Protein AF-A0A9D7EXJ1-F1 (afdb_monomer)

Sequence (118 aa):
MTNKETISWIFLATALASQKQATNIKSIAEIADGINHAVPTEKELKTSLSWLIENDWIKKTTGKYSLTKKGIVNYNFASLKTNLFKYLAKYRKNDLKVQIASAFQHPTPIKTSLTASK

pLDDT: mean 86.84, std 14.75, range [47.12, 98.44]

Nearest PDB structures (foldseek):
  2fna-assembly2_B  TM=8.089E-01  e=1.366E-02  Saccharolobus solfataricus P2
  8b9d-assembly1_4  TM=7.861E-01  e=2.805E-02  Homo sapiens
  7dg2-assembly1_A  TM=7.095E-01  e=1.458E-02  Xenopus laevis
  9jm0-assembly1_L  TM=6.703E-01  e=1.894E-02  Escherichia coli
  8xgc-assembly1_4  TM=6.859E-01  e=2.959E-01  Saccharomyces cerevisiae

Foldseek 3Di:
DDLVVLLVLLLVLQAVQDVPHFAALVSSQVSSCVVPVDRDDPVSSVVSVVVCVVVQQWDDDPRTIHGGPNVVVVVVVVVVVVVVVVVVVVVVVVVVVVVVVVCVVDPDDDPPPPPPDD

Mean predicted aligned error: 9.68 Å

Secondary structure (DSSP, 8-state):
--HHHHHHHHHHHHHHHTSSS-B-HHHHHHHHHHHHSSPPPHHHHHHHHHHHHHTTSEEEETTEEEE-HHHHHHHHHHHHHHHHHHHHHHHHHHHHHHHHHHHHHS------------

Solvent-accessible surface area (backbone atoms only — not comparable to full-atom values): 6635 Å² total; per-residue (Å²): 136,53,73,67,57,54,34,51,43,48,50,51,16,36,49,66,54,19,74,89,45,67,26,47,67,65,57,26,41,54,41,25,16,72,74,67,79,48,73,68,50,72,66,56,48,51,53,32,52,50,53,34,37,77,68,48,32,32,44,77,56,97,81,21,35,27,63,32,74,61,21,48,53,53,51,50,54,53,50,51,54,50,51,49,54,54,48,55,53,52,50,54,54,50,53,52,50,51,53,52,52,56,58,66,75,58,71,77,80,80,80,78,79,77,80,80,78,129

Structure (mmCIF, N/CA/C/O backbone):
data_AF-A0A9D7EXJ1-F1
#
_entry.id   AF-A0A9D7EXJ1-F1
#
loop_
_atom_site.group_PDB
_atom_site.id
_atom_site.type_symbol
_atom_site.label_atom_id
_atom_site.label_alt_id
_atom_site.label_comp_id
_atom_site.label_asym_id
_atom_site.label_entity_id
_atom_site.label_seq_id
_atom_site.pdbx_PDB_ins_code
_atom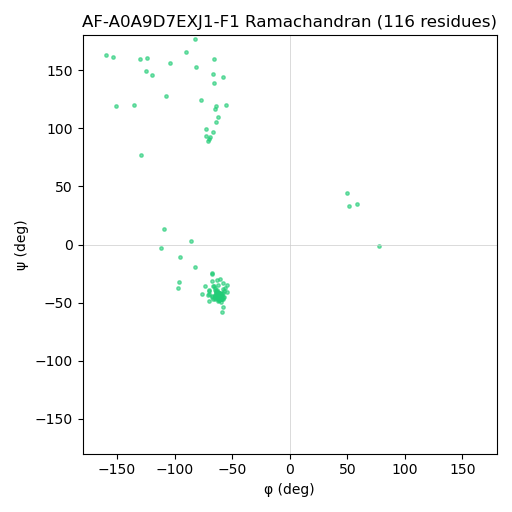_site.Cartn_x
_atom_site.Cartn_y
_atom_site.Cartn_z
_atom_site.occupancy
_atom_site.B_iso_or_equiv
_atom_site.auth_seq_id
_atom_site.auth_comp_id
_atom_site.auth_asym_id
_atom_site.auth_atom_id
_atom_site.pdbx_PDB_model_num
ATOM 1 N N . MET A 1 1 ? 4.610 16.098 -6.011 1.00 64.31 1 MET A N 1
ATOM 2 C CA . MET A 1 1 ? 3.949 14.800 -6.252 1.00 64.31 1 MET A CA 1
ATOM 3 C C . MET A 1 1 ? 2.453 15.046 -6.338 1.00 64.31 1 MET A C 1
ATOM 5 O O . MET A 1 1 ? 1.952 15.885 -5.598 1.00 64.31 1 MET A O 1
ATOM 9 N N . THR A 1 2 ? 1.755 14.414 -7.275 1.00 86.69 2 THR A N 1
ATOM 10 C CA . THR A 1 2 ? 0.294 14.524 -7.375 1.00 86.69 2 THR A CA 1
ATOM 11 C C . THR A 1 2 ? -0.379 13.580 -6.381 1.00 86.69 2 THR A C 1
ATOM 13 O O . THR A 1 2 ? 0.145 12.508 -6.087 1.00 86.69 2 THR A O 1
ATOM 16 N N . ASN A 1 3 ? -1.592 13.915 -5.930 1.00 87.56 3 ASN A N 1
ATOM 17 C CA . ASN A 1 3 ? -2.346 13.063 -4.999 1.00 87.56 3 ASN A CA 1
ATOM 18 C C . ASN A 1 3 ? -2.509 11.620 -5.514 1.00 87.56 3 ASN A C 1
ATOM 20 O O . ASN A 1 3 ? -2.487 10.675 -4.733 1.00 87.56 3 ASN A O 1
ATOM 24 N N . LYS A 1 4 ? -2.651 11.436 -6.833 1.00 92.88 4 LYS A N 1
ATOM 25 C CA . LYS A 1 4 ? -2.817 10.111 -7.451 1.00 92.88 4 LYS A CA 1
ATOM 26 C C . LYS A 1 4 ? -1.541 9.271 -7.383 1.00 92.88 4 LYS A C 1
ATOM 28 O O . LYS A 1 4 ? -1.626 8.069 -7.140 1.00 92.88 4 LYS A O 1
ATOM 33 N N . GLU A 1 5 ? -0.377 9.884 -7.584 1.00 92.38 5 GLU A N 1
ATOM 34 C CA . GLU A 1 5 ? 0.921 9.206 -7.457 1.00 92.38 5 GLU A CA 1
ATOM 35 C C . GLU A 1 5 ? 1.156 8.771 -6.010 1.00 92.38 5 GLU A C 1
ATOM 37 O O . GLU A 1 5 ? 1.444 7.602 -5.759 1.00 92.38 5 GLU A O 1
ATOM 42 N N . THR A 1 6 ? 0.910 9.673 -5.057 1.00 94.69 6 THR A N 1
ATOM 43 C CA . THR A 1 6 ? 1.031 9.395 -3.622 1.00 94.69 6 THR A CA 1
ATOM 44 C C . THR A 1 6 ? 0.127 8.237 -3.192 1.00 94.69 6 THR A C 1
ATOM 46 O O . THR A 1 6 ? 0.594 7.290 -2.559 1.00 94.69 6 THR A O 1
ATOM 49 N N . ILE A 1 7 ? -1.145 8.250 -3.612 1.00 96.75 7 ILE A N 1
ATOM 50 C CA . ILE A 1 7 ? -2.088 7.147 -3.365 1.00 96.75 7 ILE A CA 1
ATOM 51 C C . ILE A 1 7 ? -1.572 5.839 -3.972 1.00 96.75 7 ILE A C 1
ATOM 53 O O . ILE A 1 7 ? -1.635 4.796 -3.321 1.00 96.75 7 ILE A O 1
ATOM 57 N N . SER A 1 8 ? -1.043 5.881 -5.196 1.00 95.00 8 SER A N 1
ATOM 58 C CA . SER A 1 8 ? -0.569 4.688 -5.908 1.00 95.00 8 SER A CA 1
ATOM 59 C C . SER A 1 8 ? 0.619 4.032 -5.207 1.00 95.00 8 SER A C 1
ATOM 61 O O . SER A 1 8 ? 0.639 2.810 -5.040 1.00 95.00 8 SER A O 1
ATOM 63 N N . TRP A 1 9 ? 1.594 4.818 -4.751 1.00 93.88 9 TRP A N 1
ATOM 64 C CA . TRP A 1 9 ? 2.748 4.275 -4.035 1.00 93.88 9 TRP A CA 1
ATOM 65 C C . TRP A 1 9 ? 2.406 3.831 -2.621 1.00 93.88 9 TRP A C 1
ATOM 67 O O . TRP A 1 9 ? 2.888 2.784 -2.199 1.00 93.88 9 TRP A O 1
ATOM 77 N N . ILE A 1 10 ? 1.514 4.531 -1.917 1.00 97.62 10 ILE A N 1
ATOM 78 C CA . ILE A 1 10 ? 1.026 4.075 -0.607 1.00 97.62 10 ILE A CA 1
ATOM 79 C C . ILE A 1 10 ? 0.226 2.776 -0.745 1.00 97.62 10 ILE A C 1
ATOM 81 O O . ILE A 1 10 ? 0.364 1.875 0.087 1.00 97.62 10 ILE A O 1
ATOM 85 N N . PHE A 1 11 ? -0.561 2.626 -1.811 1.00 97.75 11 PHE A N 1
ATOM 86 C CA . PHE A 1 11 ? -1.242 1.371 -2.117 1.00 97.75 11 PHE A CA 1
ATOM 87 C C . PHE A 1 11 ? -0.245 0.236 -2.373 1.00 97.75 11 PHE A C 1
ATOM 89 O O . PHE A 1 11 ? -0.358 -0.826 -1.758 1.00 97.75 11 PHE A O 1
ATOM 96 N N . LEU A 1 12 ? 0.764 0.470 -3.219 1.00 96.94 12 LEU A N 1
ATOM 97 C CA . LEU A 1 12 ? 1.821 -0.504 -3.494 1.00 96.94 12 LEU A CA 1
ATOM 98 C C . LEU A 1 12 ? 2.589 -0.881 -2.219 1.00 96.94 12 LEU A C 1
ATOM 100 O O . LEU A 1 12 ? 2.766 -2.064 -1.938 1.00 96.94 12 LEU A O 1
ATOM 104 N N . ALA A 1 13 ? 2.986 0.102 -1.414 1.00 97.69 13 ALA A N 1
ATOM 105 C CA . ALA A 1 13 ? 3.674 -0.116 -0.149 1.00 97.69 13 ALA A CA 1
ATOM 106 C C . ALA A 1 13 ? 2.825 -0.942 0.824 1.00 97.69 13 ALA A C 1
ATOM 108 O O . ALA A 1 13 ? 3.322 -1.888 1.430 1.00 97.69 13 ALA A O 1
ATOM 109 N N . THR A 1 14 ? 1.524 -0.653 0.916 1.00 98.19 14 THR A N 1
ATOM 110 C CA . THR A 1 14 ? 0.584 -1.429 1.738 1.00 98.19 14 THR A CA 1
ATOM 111 C C . THR A 1 14 ? 0.470 -2.869 1.245 1.00 98.19 14 THR A C 1
ATOM 113 O O . THR A 1 14 ? 0.495 -3.796 2.056 1.00 98.19 14 THR A O 1
ATOM 116 N N . ALA A 1 15 ? 0.383 -3.079 -0.072 1.00 97.56 15 ALA A N 1
ATOM 117 C CA . ALA A 1 15 ? 0.331 -4.409 -0.673 1.00 97.56 15 ALA A CA 1
ATOM 118 C C . ALA A 1 15 ? 1.587 -5.230 -0.349 1.00 97.56 15 ALA A C 1
ATOM 120 O O . ALA A 1 15 ? 1.473 -6.379 0.072 1.00 97.56 15 ALA A O 1
ATOM 121 N N . LEU A 1 16 ? 2.774 -4.630 -0.481 1.00 96.44 16 LEU A N 1
ATOM 122 C CA . LEU A 1 16 ? 4.054 -5.276 -0.174 1.00 96.44 16 LEU A CA 1
ATOM 123 C C . LEU A 1 16 ? 4.221 -5.546 1.328 1.00 96.44 16 LEU A C 1
ATOM 125 O O . LEU A 1 16 ? 4.597 -6.648 1.721 1.00 96.44 16 LEU A O 1
ATOM 129 N N . ALA A 1 17 ? 3.886 -4.573 2.175 1.00 97.00 17 ALA A N 1
ATOM 130 C CA . ALA A 1 17 ? 4.015 -4.685 3.625 1.00 97.00 17 ALA A CA 1
ATOM 131 C C . ALA A 1 17 ? 3.043 -5.706 4.242 1.00 97.00 17 ALA A C 1
ATOM 133 O O . ALA A 1 17 ? 3.307 -6.206 5.335 1.00 97.00 17 ALA A O 1
ATOM 134 N N . SER A 1 18 ? 1.914 -5.994 3.581 1.00 97.00 18 SER A N 1
ATOM 135 C CA . SER A 1 18 ? 0.839 -6.833 4.130 1.00 97.00 18 SER A CA 1
ATOM 136 C C . SER A 1 18 ? 0.677 -8.211 3.480 1.00 97.00 18 SER A C 1
ATOM 138 O O . SER A 1 18 ? -0.313 -8.892 3.739 1.00 97.00 18 SER A O 1
ATOM 140 N N . GLN A 1 19 ? 1.652 -8.666 2.682 1.00 92.31 19 GLN A N 1
ATOM 141 C CA . GLN A 1 19 ? 1.568 -9.946 1.958 1.00 92.31 19 GLN A CA 1
ATOM 142 C C . GLN A 1 19 ? 1.318 -11.163 2.862 1.00 92.31 19 GLN A C 1
ATOM 144 O O . GLN A 1 19 ? 0.608 -12.085 2.471 1.00 92.31 19 GLN A O 1
ATOM 149 N N . LYS A 1 20 ? 1.914 -11.179 4.061 1.00 91.88 20 LYS A N 1
ATOM 150 C CA . LYS A 1 20 ? 1.789 -12.293 5.019 1.00 91.88 20 LYS A CA 1
ATOM 151 C C . LYS A 1 20 ? 0.726 -12.040 6.085 1.00 91.88 20 LYS A C 1
ATOM 153 O O . LYS A 1 20 ? 0.044 -12.964 6.509 1.00 91.88 20 LYS A O 1
ATOM 158 N N . GLN A 1 21 ? 0.611 -10.798 6.545 1.00 94.00 21 GLN A N 1
ATOM 159 C CA . GLN A 1 21 ? -0.296 -10.396 7.617 1.00 94.00 21 GLN A CA 1
ATOM 160 C C . GLN A 1 21 ? -0.549 -8.889 7.568 1.00 94.00 21 GLN A C 1
ATOM 162 O O . GLN A 1 21 ? 0.231 -8.148 6.975 1.00 94.00 21 GLN A O 1
ATOM 167 N N . ALA A 1 22 ? -1.601 -8.418 8.242 1.00 97.12 22 ALA A N 1
ATOM 168 C CA . ALA A 1 22 ? -1.860 -6.987 8.358 1.00 97.12 22 ALA A CA 1
ATOM 169 C C . ALA A 1 22 ? -0.675 -6.242 9.004 1.00 97.12 22 ALA A C 1
ATOM 171 O O . ALA A 1 22 ? -0.028 -6.746 9.927 1.00 97.12 22 ALA A O 1
ATOM 172 N N . THR A 1 23 ? -0.417 -5.023 8.536 1.00 97.69 23 THR A N 1
ATOM 173 C CA . THR A 1 23 ? 0.801 -4.255 8.834 1.00 97.69 23 THR A CA 1
ATOM 174 C C . THR A 1 23 ? 0.498 -2.887 9.443 1.00 97.69 23 THR A C 1
ATOM 176 O O . THR A 1 23 ? -0.616 -2.390 9.325 1.00 97.69 23 THR A O 1
ATOM 179 N N . ASN A 1 24 ? 1.457 -2.260 10.117 1.00 97.19 24 ASN A N 1
ATOM 180 C CA . ASN A 1 24 ? 1.258 -0.942 10.726 1.00 97.19 24 ASN A CA 1
ATOM 181 C C . ASN A 1 24 ? 1.621 0.199 9.752 1.00 97.19 24 ASN A C 1
ATOM 183 O O . ASN A 1 24 ? 2.272 -0.011 8.732 1.00 97.19 24 ASN A O 1
ATOM 187 N N . ILE A 1 25 ? 1.205 1.425 10.085 1.00 96.38 25 ILE A N 1
ATOM 188 C CA . ILE A 1 25 ? 1.447 2.608 9.241 1.00 96.38 25 ILE A CA 1
ATOM 189 C C . ILE A 1 25 ? 2.938 2.930 9.063 1.00 96.38 25 ILE A C 1
ATOM 191 O O . ILE A 1 25 ? 3.324 3.421 8.007 1.00 96.38 25 ILE A O 1
ATOM 195 N N . LYS A 1 26 ? 3.779 2.615 10.058 1.00 95.75 26 LYS A N 1
ATOM 196 C CA . LYS A 1 26 ? 5.226 2.850 10.005 1.00 95.75 26 LYS A CA 1
ATOM 197 C C . LYS A 1 26 ? 5.880 1.971 8.938 1.00 95.75 26 LYS A C 1
ATOM 199 O O . LYS A 1 26 ? 6.591 2.490 8.091 1.00 95.75 26 LYS A O 1
ATOM 204 N N . SER A 1 27 ? 5.558 0.680 8.907 1.00 96.38 27 SER A N 1
ATOM 205 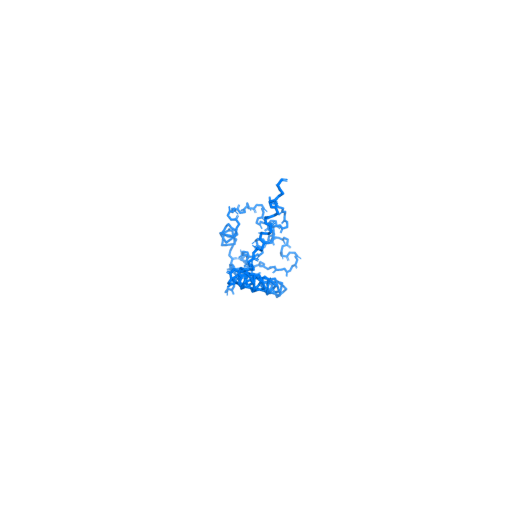C CA . SER A 1 27 ? 6.056 -0.237 7.876 1.00 96.38 27 SER A CA 1
ATOM 206 C C . SER A 1 27 ? 5.592 0.162 6.472 1.00 96.38 27 SER A C 1
ATOM 208 O O . SER A 1 27 ? 6.339 0.013 5.512 1.00 96.38 27 SER A O 1
ATOM 210 N N . ILE A 1 28 ? 4.377 0.707 6.334 1.00 97.44 28 ILE A N 1
ATOM 211 C CA . ILE A 1 28 ? 3.903 1.255 5.051 1.00 97.44 28 ILE A CA 1
ATOM 212 C C . ILE A 1 28 ? 4.743 2.467 4.643 1.00 97.44 28 ILE A C 1
ATOM 214 O O . ILE A 1 28 ? 5.149 2.553 3.489 1.00 97.44 28 ILE A O 1
ATOM 218 N N . ALA A 1 29 ? 5.018 3.382 5.575 1.00 96.44 29 ALA A N 1
ATOM 219 C CA . ALA A 1 29 ? 5.828 4.569 5.322 1.00 96.44 29 ALA A CA 1
ATOM 220 C C . ALA A 1 29 ? 7.264 4.213 4.903 1.00 96.44 29 ALA A C 1
ATOM 222 O O . ALA A 1 29 ? 7.758 4.764 3.926 1.00 96.44 29 ALA A O 1
ATOM 223 N N . GLU A 1 30 ? 7.895 3.256 5.591 1.00 95.62 30 GLU A N 1
ATOM 224 C CA . GLU A 1 30 ? 9.249 2.769 5.283 1.00 95.62 30 GLU A CA 1
ATOM 225 C C . GLU A 1 30 ? 9.331 2.160 3.877 1.00 95.62 30 GLU A C 1
ATOM 227 O O . GLU A 1 30 ? 10.251 2.459 3.117 1.00 95.62 30 GLU A O 1
ATOM 232 N N . ILE A 1 31 ? 8.347 1.342 3.486 1.00 96.50 31 ILE A N 1
ATOM 233 C CA . ILE A 1 31 ? 8.318 0.786 2.127 1.00 96.50 31 ILE A CA 1
ATOM 234 C C . ILE A 1 31 ? 8.012 1.874 1.091 1.00 96.50 31 ILE A C 1
ATOM 236 O O . ILE A 1 31 ? 8.603 1.864 0.014 1.00 96.50 31 ILE A O 1
ATOM 240 N N . ALA A 1 32 ? 7.104 2.807 1.384 1.00 95.56 32 ALA A N 1
ATOM 241 C CA . ALA A 1 32 ? 6.778 3.901 0.471 1.00 95.56 32 ALA A CA 1
ATOM 242 C C . ALA A 1 32 ? 7.993 4.803 0.206 1.00 95.56 32 ALA A C 1
ATOM 244 O O . ALA A 1 32 ? 8.242 5.159 -0.947 1.00 95.56 32 ALA A O 1
ATOM 245 N N . ASP A 1 33 ? 8.777 5.096 1.244 1.00 94.19 33 ASP A N 1
ATOM 246 C CA . ASP A 1 33 ? 10.061 5.780 1.111 1.00 94.19 33 ASP A CA 1
ATOM 247 C C . ASP A 1 33 ? 11.033 4.973 0.243 1.00 94.19 33 ASP A C 1
ATOM 249 O O . ASP A 1 33 ? 11.570 5.494 -0.728 1.00 94.19 33 ASP A O 1
ATOM 253 N N . GLY A 1 34 ? 11.170 3.666 0.490 1.00 93.81 34 GLY A N 1
ATOM 254 C CA . GLY A 1 34 ? 12.015 2.795 -0.331 1.00 93.81 34 GLY A CA 1
ATOM 255 C C . GLY A 1 34 ? 11.605 2.715 -1.811 1.00 93.81 34 GLY A C 1
ATOM 256 O O . GLY A 1 34 ? 12.461 2.514 -2.669 1.00 93.81 34 GLY A O 1
ATOM 257 N N . ILE A 1 35 ? 10.315 2.877 -2.131 1.00 92.06 35 ILE A N 1
ATOM 258 C CA . ILE A 1 35 ? 9.807 2.877 -3.515 1.00 92.06 35 ILE A CA 1
ATOM 259 C C . ILE A 1 35 ? 10.124 4.192 -4.225 1.00 92.06 35 ILE A C 1
ATOM 261 O O . ILE A 1 35 ? 10.460 4.179 -5.409 1.00 92.06 35 ILE A O 1
ATOM 265 N N . ASN A 1 36 ? 9.951 5.317 -3.535 1.00 87.81 36 ASN A N 1
ATOM 266 C CA . ASN A 1 36 ? 9.945 6.628 -4.171 1.00 87.81 36 ASN A CA 1
ATOM 267 C C . ASN A 1 36 ? 11.146 7.520 -3.801 1.00 87.81 36 ASN A C 1
ATOM 269 O O . ASN A 1 36 ? 11.273 8.631 -4.309 1.00 87.81 36 ASN A O 1
ATOM 273 N N . HIS A 1 37 ? 12.029 7.057 -2.917 1.00 87.19 37 HIS A N 1
ATOM 274 C CA . HIS A 1 37 ? 13.105 7.862 -2.331 1.00 87.19 37 HIS A CA 1
ATOM 275 C C . HIS A 1 37 ? 12.600 9.184 -1.725 1.00 87.19 37 HIS A C 1
ATOM 277 O O . HIS A 1 37 ? 13.277 10.211 -1.781 1.00 87.19 37 HIS A O 1
ATOM 283 N N . ALA A 1 38 ? 11.379 9.168 -1.189 1.00 89.31 38 ALA A N 1
ATOM 284 C CA . ALA A 1 38 ? 10.793 10.295 -0.487 1.00 89.31 38 ALA A CA 1
ATOM 285 C C . ALA A 1 38 ? 9.803 9.791 0.561 1.00 89.31 38 ALA A C 1
ATOM 287 O O . ALA A 1 38 ? 8.783 9.178 0.224 1.00 89.31 38 ALA A O 1
ATOM 288 N N . VAL A 1 39 ? 10.090 10.112 1.821 1.00 88.69 39 VAL A N 1
ATOM 289 C CA . VAL A 1 39 ? 9.234 9.775 2.955 1.00 88.69 39 VAL A CA 1
ATOM 290 C C . VAL A 1 39 ? 7.896 10.507 2.803 1.00 88.69 39 VAL A C 1
ATOM 292 O O . VAL A 1 39 ? 7.882 11.742 2.793 1.00 88.69 39 VAL A O 1
ATOM 295 N N . PRO A 1 40 ? 6.761 9.792 2.703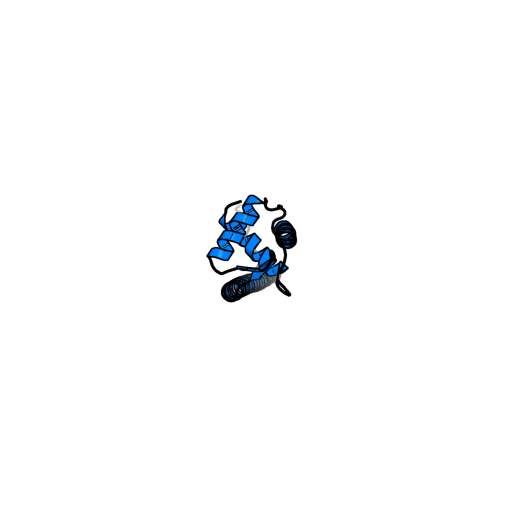 1.00 91.50 40 PRO A N 1
ATOM 296 C CA . PRO A 1 40 ? 5.462 10.443 2.676 1.00 91.50 40 PRO A CA 1
ATOM 297 C C . PRO A 1 40 ? 5.189 11.121 4.020 1.00 91.50 40 PRO A C 1
ATOM 299 O O . PRO A 1 40 ? 5.436 10.561 5.091 1.00 91.50 40 PRO A O 1
ATOM 302 N N . THR A 1 41 ? 4.628 12.323 3.971 1.00 95.56 41 THR A N 1
ATOM 303 C CA . THR A 1 41 ? 4.200 13.039 5.172 1.00 95.56 41 THR A CA 1
ATOM 304 C C . THR A 1 41 ? 3.054 12.303 5.870 1.00 95.56 41 THR A C 1
ATOM 306 O O . THR A 1 41 ? 2.299 11.536 5.266 1.00 95.56 41 THR A O 1
ATOM 309 N N . GLU A 1 42 ? 2.851 12.585 7.159 1.00 95.06 42 GLU A N 1
ATOM 310 C CA . GLU A 1 42 ? 1.733 12.008 7.914 1.00 95.06 42 GLU A CA 1
ATOM 311 C C . GLU A 1 42 ? 0.371 12.337 7.275 1.00 95.06 42 GLU A C 1
ATOM 313 O O . GLU A 1 42 ? -0.522 11.486 7.219 1.00 95.06 42 GLU A O 1
ATOM 318 N N . LYS A 1 43 ? 0.220 13.559 6.746 1.00 95.44 43 LYS A N 1
ATOM 319 C CA . LYS A 1 43 ? -0.992 13.993 6.042 1.00 95.44 43 LYS A CA 1
ATOM 320 C C . LYS A 1 43 ? -1.226 13.172 4.773 1.00 95.44 43 LYS A C 1
ATOM 322 O O . LYS A 1 43 ? -2.352 12.730 4.545 1.00 95.44 43 LYS A O 1
ATOM 327 N N . GLU A 1 44 ? -0.189 12.951 3.970 1.00 95.94 44 GLU A N 1
ATOM 328 C CA . GLU A 1 44 ? -0.260 12.149 2.742 1.00 95.94 44 GLU A CA 1
ATOM 329 C C . GLU A 1 44 ? -0.610 10.688 3.032 1.00 95.94 44 GLU A C 1
ATOM 331 O O . GLU A 1 44 ? -1.498 10.133 2.380 1.00 95.94 44 GLU A O 1
ATOM 336 N N . LEU A 1 45 ? 0.017 10.094 4.052 1.00 96.44 45 LEU A N 1
ATOM 337 C CA . LEU A 1 45 ? -0.292 8.743 4.521 1.00 96.44 45 LEU A CA 1
ATOM 338 C C . LEU A 1 45 ? -1.749 8.613 4.944 1.00 96.44 45 LEU A C 1
ATOM 340 O O . LEU A 1 45 ? -2.461 7.747 4.437 1.00 96.44 45 LEU A O 1
ATOM 344 N N . LYS A 1 46 ? -2.214 9.484 5.846 1.00 96.19 46 LYS A N 1
ATO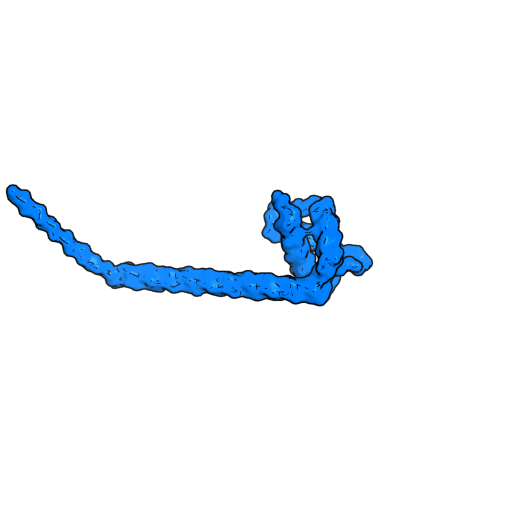M 345 C CA . LYS A 1 46 ? -3.594 9.435 6.344 1.00 96.19 46 LYS A CA 1
ATOM 346 C C . LYS A 1 46 ? -4.601 9.633 5.218 1.00 96.19 46 LYS A C 1
ATOM 348 O O . LYS A 1 46 ? -5.520 8.832 5.094 1.00 96.19 46 LYS A O 1
ATOM 353 N N . THR A 1 47 ? -4.402 10.649 4.379 1.00 97.12 47 THR A N 1
ATOM 354 C CA . THR A 1 47 ? -5.322 10.963 3.274 1.00 97.12 47 THR A CA 1
ATOM 355 C C . THR A 1 47 ? -5.408 9.801 2.289 1.00 97.12 47 THR A C 1
ATOM 357 O O . THR A 1 47 ? -6.500 9.384 1.913 1.00 97.12 47 THR A O 1
ATOM 360 N N . SER A 1 48 ? -4.264 9.226 1.918 1.00 97.94 48 SER A N 1
ATOM 361 C CA . SER A 1 48 ? -4.222 8.129 0.951 1.00 97.94 48 SER A CA 1
ATOM 362 C C . SER A 1 48 ? -4.804 6.839 1.517 1.00 97.94 48 SER A C 1
ATOM 364 O O . SER A 1 48 ? -5.570 6.166 0.835 1.00 97.94 48 SER A O 1
ATOM 366 N N . LEU A 1 49 ? -4.486 6.495 2.770 1.00 98.06 49 LEU A N 1
ATOM 367 C CA . LEU A 1 49 ? -5.046 5.312 3.424 1.00 98.06 49 LEU A CA 1
ATOM 368 C C . LEU A 1 49 ? -6.562 5.442 3.603 1.00 98.06 49 LEU A C 1
ATOM 370 O O . LEU A 1 49 ? -7.267 4.477 3.330 1.00 98.06 49 LEU A O 1
ATOM 374 N N . SER A 1 50 ? -7.072 6.614 3.997 1.00 98.00 50 SER A N 1
ATOM 375 C CA . SER A 1 50 ? -8.519 6.856 4.067 1.00 98.00 50 SER A CA 1
ATOM 376 C C . SER A 1 50 ? -9.180 6.675 2.704 1.00 98.00 50 SER A C 1
ATOM 378 O O . SER A 1 50 ? -10.113 5.885 2.589 1.00 98.00 50 SER A O 1
ATOM 380 N N . TRP A 1 51 ? -8.634 7.295 1.654 1.00 98.12 51 TRP A N 1
ATOM 381 C CA . TRP A 1 51 ? -9.165 7.155 0.297 1.00 98.12 51 TRP A CA 1
ATOM 382 C C . TRP A 1 51 ? -9.182 5.690 -0.170 1.00 98.12 51 TRP A C 1
ATOM 384 O O . TRP A 1 51 ? -10.161 5.217 -0.746 1.00 98.12 51 TRP A O 1
ATOM 394 N N . LEU A 1 52 ? -8.122 4.928 0.112 1.00 98.31 52 LEU A N 1
ATOM 395 C CA . LEU A 1 52 ? -8.034 3.507 -0.240 1.00 98.31 52 LEU A CA 1
ATOM 396 C C . LEU A 1 52 ? -9.017 2.629 0.551 1.00 98.31 52 LEU A C 1
ATOM 398 O O . LEU A 1 52 ? -9.474 1.612 0.024 1.00 98.31 52 LEU A O 1
ATOM 402 N N . ILE A 1 53 ? -9.333 2.999 1.796 1.00 98.38 53 ILE A N 1
ATOM 403 C CA . ILE A 1 53 ? -10.355 2.329 2.613 1.00 98.38 53 ILE A CA 1
ATOM 404 C C . ILE A 1 53 ? -11.746 2.618 2.052 1.00 98.38 53 ILE A C 1
ATOM 406 O O . ILE A 1 53 ? -12.512 1.686 1.827 1.00 98.38 53 ILE A O 1
ATOM 410 N N . GLU A 1 54 ? -12.050 3.884 1.768 1.00 98.31 54 GLU A N 1
ATOM 411 C CA . GLU A 1 54 ? -13.330 4.315 1.187 1.00 98.31 54 GLU A CA 1
ATOM 412 C C . GLU A 1 54 ? -13.616 3.627 -0.155 1.00 98.31 54 GLU A C 1
ATOM 414 O O . GLU A 1 54 ? -14.760 3.307 -0.468 1.00 98.31 54 GLU A O 1
ATOM 419 N N . ASN A 1 55 ? -12.570 3.335 -0.932 1.00 97.88 55 ASN A N 1
ATOM 420 C CA . ASN A 1 55 ? -12.683 2.644 -2.216 1.00 97.88 55 ASN A CA 1
ATOM 421 C C . ASN A 1 55 ? -12.686 1.107 -2.114 1.00 97.88 55 ASN A C 1
ATOM 423 O O . ASN A 1 55 ? -12.743 0.431 -3.150 1.00 97.88 55 ASN A O 1
ATOM 427 N N . ASP A 1 56 ? -12.648 0.546 -0.901 1.00 98.25 56 ASP A N 1
ATOM 428 C CA . ASP A 1 56 ? -12.576 -0.894 -0.618 1.00 98.25 56 ASP A CA 1
ATOM 429 C C . ASP A 1 56 ? -11.335 -1.566 -1.236 1.00 98.25 56 ASP A C 1
ATOM 431 O O . ASP A 1 56 ? -11.382 -2.694 -1.717 1.00 98.25 56 ASP A O 1
ATOM 435 N N . TRP A 1 57 ? -10.196 -0.874 -1.301 1.00 98.12 57 TRP A N 1
ATOM 436 C CA . TRP A 1 57 ? -8.937 -1.464 -1.791 1.00 98.12 57 TRP A CA 1
ATOM 437 C C . TRP A 1 57 ? -8.073 -1.968 -0.640 1.00 98.12 57 TRP A C 1
ATOM 439 O O . TRP A 1 57 ? -7.371 -2.973 -0.768 1.00 98.12 57 TRP A O 1
ATOM 449 N N . ILE A 1 58 ? -8.156 -1.303 0.507 1.00 98.31 58 ILE A N 1
ATOM 450 C CA . ILE A 1 58 ? -7.518 -1.738 1.745 1.00 98.31 58 ILE A CA 1
ATOM 451 C C . ILE A 1 58 ? -8.542 -1.724 2.877 1.00 98.31 58 ILE A C 1
ATOM 453 O O . ILE A 1 58 ? -9.552 -1.033 2.815 1.00 98.31 58 ILE A O 1
ATOM 457 N N . LYS A 1 59 ? -8.265 -2.470 3.940 1.00 98.12 59 LYS A N 1
ATOM 458 C CA . LYS A 1 59 ? -9.034 -2.442 5.185 1.00 98.12 59 LYS A CA 1
ATOM 459 C C . LYS A 1 59 ? -8.125 -2.143 6.362 1.00 98.12 59 LYS A C 1
ATOM 461 O O . LYS A 1 59 ? -6.960 -2.550 6.367 1.00 98.12 59 LYS A O 1
ATOM 466 N N . LYS A 1 60 ? -8.688 -1.486 7.376 1.00 97.75 60 LYS A N 1
ATOM 467 C CA . LYS A 1 60 ? -8.040 -1.246 8.666 1.00 97.75 60 LYS A CA 1
ATOM 468 C C . LYS A 1 60 ? -8.676 -2.121 9.745 1.00 97.75 60 LYS A C 1
ATOM 470 O O . LYS A 1 60 ? -9.886 -2.087 9.936 1.00 97.75 60 LYS A O 1
ATOM 475 N N . THR A 1 61 ? -7.862 -2.872 10.477 1.00 95.44 61 THR A N 1
ATOM 476 C CA . THR A 1 61 ? -8.286 -3.717 11.603 1.00 95.44 61 THR A CA 1
ATOM 477 C C . THR A 1 61 ? -7.299 -3.509 12.746 1.00 95.44 61 THR A C 1
ATOM 479 O O . THR A 1 61 ? -6.099 -3.700 12.555 1.00 95.44 61 THR A O 1
ATOM 482 N N . THR A 1 62 ? -7.779 -3.043 13.907 1.00 93.44 62 THR A N 1
ATOM 483 C CA . THR A 1 62 ? -6.943 -2.818 15.111 1.00 93.44 62 THR A CA 1
ATOM 484 C C . THR A 1 62 ? -5.664 -2.006 14.837 1.00 93.44 62 THR A C 1
ATOM 486 O O . THR A 1 62 ? -4.568 -2.340 15.275 1.00 93.44 62 THR A O 1
ATOM 489 N N . GLY A 1 63 ? -5.788 -0.927 14.055 1.00 91.94 63 GLY A N 1
ATOM 490 C CA . GLY A 1 63 ? -4.658 -0.045 13.724 1.00 91.94 63 GLY A CA 1
ATOM 491 C C . GLY A 1 63 ? -3.697 -0.588 12.660 1.00 91.94 63 GLY A C 1
ATOM 492 O O . GLY A 1 63 ? -2.769 0.122 12.272 1.00 91.94 63 GLY A O 1
ATOM 493 N N . LYS A 1 64 ? -3.933 -1.801 12.154 1.00 97.69 64 LYS A N 1
ATOM 494 C CA . LYS A 1 64 ? -3.177 -2.415 11.061 1.00 97.69 64 LYS A CA 1
ATOM 495 C C . LYS A 1 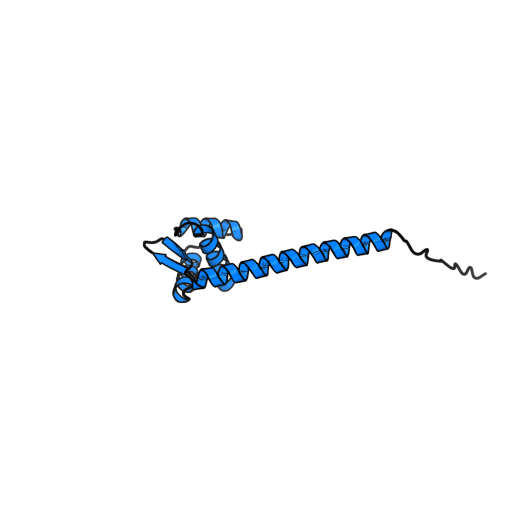64 ? -3.961 -2.378 9.752 1.00 97.69 64 LYS A C 1
ATOM 497 O O . LYS A 1 64 ? -5.187 -2.329 9.765 1.00 97.69 64 LYS A O 1
ATOM 502 N N . TYR A 1 65 ? -3.255 -2.435 8.632 1.00 98.44 65 TYR A N 1
ATOM 503 C CA . TYR A 1 65 ? -3.788 -2.336 7.279 1.00 98.44 65 TYR A CA 1
ATOM 504 C C . TYR A 1 65 ? -3.474 -3.602 6.484 1.00 98.44 65 TYR A C 1
ATOM 506 O O . TYR A 1 65 ? -2.430 -4.227 6.667 1.00 98.44 65 TYR A O 1
ATOM 514 N N . SER A 1 66 ? -4.384 -3.989 5.600 1.00 98.25 66 SER A N 1
ATOM 515 C CA . SER A 1 66 ? -4.199 -5.101 4.659 1.00 98.25 66 SER A CA 1
ATOM 516 C C . SER A 1 66 ? -5.055 -4.885 3.420 1.00 98.25 66 SER A C 1
ATOM 518 O O . SER A 1 66 ? -6.009 -4.106 3.460 1.00 98.25 66 SER A O 1
ATOM 520 N N . LEU A 1 67 ? -4.739 -5.577 2.328 1.00 98.25 67 LEU A N 1
ATOM 521 C CA . LEU A 1 67 ? -5.592 -5.558 1.143 1.00 98.25 67 LEU A CA 1
ATOM 522 C C . LEU A 1 67 ? -6.946 -6.235 1.411 1.00 98.25 67 LEU A C 1
ATOM 524 O O . LEU A 1 67 ? -7.054 -7.218 2.150 1.00 98.25 67 LEU A O 1
ATOM 528 N N . THR A 1 68 ? -7.989 -5.722 0.767 1.00 98.44 68 THR A N 1
ATOM 529 C CA . THR A 1 68 ? -9.278 -6.418 0.630 1.00 98.44 68 THR A CA 1
ATOM 530 C C . THR A 1 68 ? -9.210 -7.410 -0.535 1.00 98.44 68 THR A C 1
ATOM 532 O O . THR A 1 68 ? -8.228 -7.449 -1.279 1.00 98.44 68 THR A O 1
ATOM 535 N N . LYS A 1 69 ? -10.278 -8.187 -0.766 1.00 97.94 69 LYS A N 1
ATOM 536 C CA . LYS A 1 69 ? -10.376 -9.035 -1.970 1.00 97.94 69 LYS A CA 1
ATOM 537 C C . LYS A 1 69 ? -10.259 -8.199 -3.252 1.00 97.94 69 LYS A C 1
ATOM 539 O O . LYS A 1 69 ? -9.499 -8.555 -4.149 1.00 97.94 69 LYS A O 1
ATOM 544 N N . LYS A 1 70 ? -10.959 -7.060 -3.311 1.00 97.88 70 LYS A N 1
ATOM 545 C CA . LYS A 1 70 ? -10.905 -6.115 -4.435 1.00 97.88 70 LYS A CA 1
ATOM 546 C C . LYS A 1 70 ? -9.506 -5.513 -4.598 1.00 97.88 70 LYS A C 1
ATOM 548 O O . LYS A 1 70 ? -9.014 -5.420 -5.721 1.00 97.88 70 LYS A O 1
ATOM 553 N N . GLY A 1 71 ? -8.840 -5.165 -3.498 1.00 97.69 71 GLY A N 1
ATOM 554 C CA . GLY A 1 71 ? -7.450 -4.707 -3.506 1.00 97.69 71 GLY A CA 1
ATOM 555 C C . GLY A 1 71 ? -6.480 -5.736 -4.083 1.00 97.69 71 GLY A C 1
ATOM 556 O O . GLY A 1 71 ? -5.678 -5.397 -4.949 1.00 97.69 71 GLY A O 1
ATOM 557 N N . ILE A 1 72 ? -6.594 -7.001 -3.665 1.00 97.38 72 ILE A N 1
ATOM 558 C CA . ILE A 1 72 ? -5.761 -8.108 -4.166 1.00 97.38 72 ILE A CA 1
ATOM 559 C C . ILE A 1 72 ? -5.928 -8.278 -5.678 1.00 97.38 72 ILE A C 1
ATOM 561 O O . ILE A 1 72 ? -4.934 -8.373 -6.397 1.00 97.38 72 ILE A O 1
ATOM 565 N N . VAL A 1 73 ? -7.168 -8.276 -6.179 1.00 96.94 73 VAL A N 1
ATOM 566 C CA . VAL A 1 73 ? -7.440 -8.394 -7.621 1.00 96.94 73 VAL A CA 1
ATOM 567 C C . VAL A 1 73 ? -6.779 -7.254 -8.399 1.00 96.94 73 VAL A C 1
ATOM 569 O O . VAL A 1 73 ? -6.085 -7.510 -9.383 1.00 96.94 73 VAL A O 1
ATOM 572 N N . ASN A 1 74 ? -6.928 -6.010 -7.936 1.00 94.75 74 ASN A N 1
ATOM 573 C CA . ASN A 1 74 ? -6.319 -4.848 -8.588 1.00 94.75 74 ASN A CA 1
ATOM 574 C C . ASN A 1 74 ? -4.786 -4.896 -8.556 1.00 94.75 74 ASN A C 1
ATOM 576 O O . ASN A 1 74 ? -4.140 -4.654 -9.576 1.00 94.75 74 ASN A O 1
ATOM 580 N N . TYR A 1 75 ? -4.201 -5.253 -7.411 1.00 95.88 75 TYR A N 1
ATOM 581 C CA . TYR A 1 75 ? -2.755 -5.402 -7.263 1.00 95.88 75 TYR A CA 1
ATOM 582 C C . TYR A 1 75 ? -2.192 -6.470 -8.210 1.00 95.88 75 TYR A C 1
ATOM 584 O O . TYR A 1 75 ? -1.211 -6.224 -8.917 1.00 95.88 75 TYR A O 1
ATOM 592 N N . ASN A 1 76 ? -2.838 -7.636 -8.281 1.00 94.56 76 ASN A N 1
ATOM 593 C CA . ASN A 1 76 ? -2.410 -8.727 -9.154 1.00 94.56 76 ASN A CA 1
ATOM 594 C C . ASN A 1 76 ? -2.530 -8.344 -10.630 1.00 94.56 76 ASN A C 1
ATOM 596 O O . ASN A 1 76 ? -1.602 -8.574 -11.405 1.00 94.56 76 ASN A O 1
ATOM 600 N N . PHE A 1 77 ? -3.633 -7.702 -11.017 1.00 92.56 77 PHE A N 1
ATOM 601 C CA . PHE A 1 77 ? -3.829 -7.229 -12.384 1.00 92.56 77 PHE A CA 1
ATOM 602 C C . PHE A 1 77 ? -2.761 -6.204 -12.802 1.00 92.56 77 PHE A C 1
ATOM 604 O O . PHE A 1 77 ? -2.166 -6.325 -13.877 1.00 92.56 77 PHE A O 1
ATOM 611 N N . ALA A 1 78 ? -2.459 -5.230 -11.938 1.00 90.69 78 ALA A N 1
ATOM 612 C CA . ALA A 1 78 ? -1.404 -4.246 -12.181 1.00 90.69 78 ALA A CA 1
ATOM 613 C C . ALA A 1 78 ? -0.008 -4.893 -12.264 1.00 90.69 78 ALA A C 1
ATOM 615 O O . ALA A 1 78 ? 0.798 -4.548 -13.136 1.00 90.69 78 ALA A O 1
ATOM 616 N N . SER A 1 79 ? 0.261 -5.876 -11.402 1.00 89.69 79 SER A N 1
ATOM 617 C CA . SER A 1 79 ? 1.525 -6.620 -11.380 1.00 89.69 79 SER A CA 1
ATOM 618 C C . SER A 1 79 ? 1.727 -7.438 -12.658 1.00 89.69 79 SER A C 1
ATOM 620 O O . SER A 1 79 ? 2.798 -7.381 -13.263 1.00 89.69 79 SER A O 1
ATOM 622 N N . LEU A 1 80 ? 0.687 -8.134 -13.131 1.00 88.38 80 LEU A N 1
ATOM 623 C CA . LEU A 1 80 ? 0.723 -8.898 -14.382 1.00 88.38 80 LEU A CA 1
ATOM 624 C C . LEU A 1 80 ? 0.986 -8.004 -15.595 1.00 88.38 80 LEU A C 1
ATOM 626 O O . LEU A 1 80 ? 1.880 -8.304 -16.386 1.00 88.38 80 LEU A O 1
ATOM 630 N N . LYS A 1 81 ? 0.270 -6.877 -15.718 1.00 87.56 81 LYS A N 1
ATOM 631 C CA . LYS A 1 81 ? 0.519 -5.900 -16.792 1.00 87.56 81 LYS A CA 1
ATOM 632 C C . LYS A 1 81 ? 1.961 -5.403 -16.777 1.00 87.56 81 LYS A C 1
ATOM 634 O O . LYS A 1 81 ? 2.611 -5.370 -17.817 1.00 87.56 81 LYS A O 1
ATOM 639 N N . THR A 1 82 ? 2.480 -5.062 -15.600 1.00 86.94 82 THR A N 1
ATOM 640 C CA . THR A 1 82 ? 3.862 -4.587 -15.451 1.00 86.94 82 THR A CA 1
ATOM 641 C C . THR A 1 82 ? 4.869 -5.651 -15.888 1.00 86.94 82 THR A C 1
ATOM 643 O O . THR A 1 82 ? 5.818 -5.347 -16.611 1.00 86.94 82 THR A O 1
ATOM 646 N N . ASN A 1 83 ? 4.654 -6.910 -15.501 1.00 84.69 83 ASN A N 1
ATOM 647 C CA . ASN A 1 83 ? 5.516 -8.023 -15.898 1.00 84.69 83 ASN A CA 1
ATOM 648 C C . ASN A 1 83 ? 5.462 -8.283 -17.405 1.00 84.69 83 ASN A C 1
ATOM 650 O O . ASN A 1 83 ? 6.507 -8.503 -18.015 1.00 84.69 83 ASN A O 1
ATOM 654 N N . LEU A 1 84 ? 4.278 -8.182 -18.015 1.00 87.00 84 LEU A N 1
ATOM 655 C CA . LEU A 1 84 ? 4.121 -8.285 -19.462 1.00 87.00 84 LEU A CA 1
ATOM 656 C C . LEU A 1 84 ? 4.898 -7.179 -20.186 1.00 87.00 84 LEU A C 1
ATOM 658 O O . LEU A 1 84 ? 5.666 -7.473 -21.098 1.00 87.00 84 LEU A O 1
ATOM 662 N N . PHE A 1 85 ? 4.778 -5.922 -19.751 1.00 86.88 85 PHE A N 1
ATOM 663 C CA . PHE A 1 85 ? 5.542 -4.824 -20.351 1.00 86.88 85 PHE A CA 1
ATOM 664 C C . PHE A 1 85 ? 7.0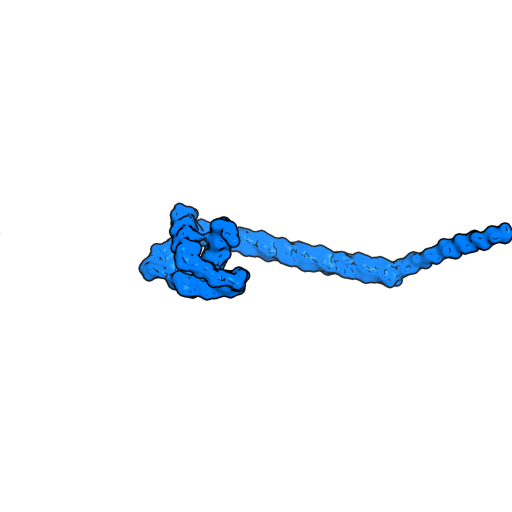54 -5.013 -20.198 1.00 86.88 85 PHE A C 1
ATOM 666 O O . PHE A 1 85 ? 7.794 -4.809 -21.159 1.00 86.88 85 PHE A O 1
ATOM 673 N N . LYS A 1 86 ? 7.524 -5.459 -19.025 1.00 84.12 86 LYS A N 1
ATOM 674 C CA . LYS A 1 86 ? 8.943 -5.779 -18.795 1.00 84.12 86 LYS A CA 1
ATOM 675 C C . LYS A 1 86 ? 9.431 -6.896 -19.715 1.00 84.12 86 LYS A C 1
ATOM 677 O O . LYS A 1 86 ? 10.518 -6.784 -20.281 1.00 84.12 86 LYS A O 1
ATOM 682 N N . TYR A 1 87 ? 8.631 -7.950 -19.875 1.00 83.94 87 TYR A N 1
ATOM 683 C CA . TYR A 1 87 ? 8.919 -9.045 -20.793 1.00 83.94 87 TYR A CA 1
ATOM 684 C C . TYR A 1 87 ? 9.043 -8.506 -22.221 1.00 83.94 87 TYR A C 1
ATOM 686 O O . TYR A 1 87 ? 10.119 -8.577 -22.802 1.00 83.94 87 TYR A O 1
ATOM 694 N N . LEU A 1 88 ? 8.010 -7.846 -22.747 1.00 84.25 88 LEU A N 1
ATOM 695 C CA . LEU A 1 88 ? 8.015 -7.310 -24.113 1.00 84.25 88 LEU A CA 1
ATOM 696 C C . LEU A 1 88 ? 9.183 -6.342 -24.369 1.00 84.25 88 LEU A C 1
ATOM 698 O O . LEU A 1 88 ? 9.836 -6.418 -25.410 1.00 84.25 88 LEU A O 1
ATOM 702 N N . ALA A 1 89 ? 9.512 -5.481 -23.402 1.00 85.75 89 ALA A N 1
ATOM 703 C CA . ALA A 1 89 ? 10.653 -4.574 -23.502 1.00 85.75 89 ALA A CA 1
ATOM 704 C C . ALA A 1 89 ? 11.997 -5.319 -23.588 1.00 85.75 89 ALA A C 1
ATOM 706 O O . ALA A 1 89 ? 12.879 -4.921 -24.354 1.00 85.75 89 ALA A O 1
ATOM 707 N N . LYS A 1 90 ? 12.156 -6.418 -22.837 1.00 88.19 90 LYS A N 1
ATOM 708 C CA . LYS A 1 90 ? 13.353 -7.268 -22.886 1.00 88.19 90 LYS A CA 1
ATOM 709 C C . LYS A 1 90 ? 13.526 -7.913 -24.263 1.00 88.19 90 LY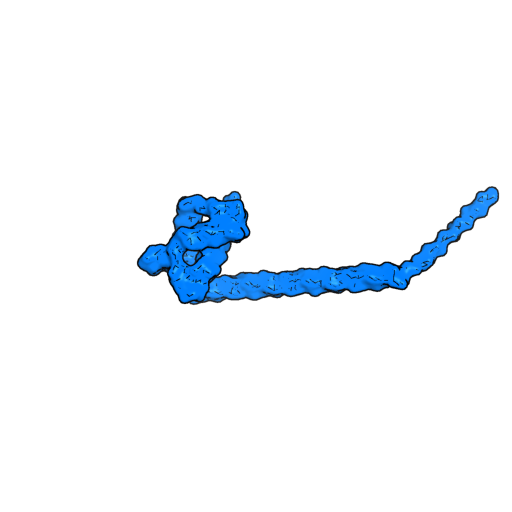S A C 1
ATOM 711 O O . LYS A 1 90 ? 14.629 -7.864 -24.803 1.00 88.19 90 LYS A O 1
ATOM 716 N N . TYR A 1 91 ? 12.462 -8.474 -24.840 1.00 82.38 91 TYR A N 1
ATOM 717 C CA . TYR A 1 91 ? 12.528 -9.126 -26.156 1.00 82.38 91 TYR A CA 1
ATOM 718 C C . TYR A 1 91 ? 12.794 -8.122 -27.274 1.00 82.38 91 TYR A C 1
ATOM 720 O O . TYR A 1 91 ? 13.733 -8.317 -28.038 1.00 82.38 91 TYR A O 1
ATOM 728 N N . ARG A 1 92 ? 12.102 -6.975 -27.279 1.00 84.44 92 ARG A N 1
ATOM 729 C CA . ARG A 1 92 ? 12.372 -5.900 -28.246 1.00 84.44 92 ARG A CA 1
ATOM 730 C C . ARG A 1 92 ? 13.837 -5.455 -28.233 1.00 84.44 92 ARG A C 1
ATOM 732 O O . ARG A 1 92 ? 14.418 -5.210 -29.285 1.00 84.44 92 ARG A O 1
ATOM 739 N N . LYS A 1 93 ? 14.447 -5.340 -27.047 1.00 77.69 93 LYS A N 1
ATOM 740 C CA . LYS A 1 93 ? 15.864 -4.964 -26.914 1.00 77.69 93 LYS A CA 1
ATOM 741 C C . LYS A 1 93 ? 16.799 -6.036 -27.482 1.00 77.69 93 LYS A C 1
ATOM 743 O O . LYS A 1 93 ? 17.840 -5.688 -28.034 1.00 77.69 93 LYS A O 1
ATOM 748 N N . ASN A 1 94 ? 16.447 -7.311 -27.341 1.00 78.38 94 ASN A N 1
ATOM 749 C CA . ASN A 1 94 ? 17.223 -8.415 -27.898 1.00 78.38 94 ASN A CA 1
ATOM 750 C C . ASN A 1 94 ? 17.104 -8.471 -29.427 1.00 78.38 94 ASN A C 1
ATOM 752 O O . ASN A 1 94 ? 18.132 -8.563 -30.089 1.00 78.38 94 ASN A O 1
ATOM 756 N N . ASP A 1 95 ? 15.901 -8.306 -29.982 1.00 78.31 95 ASP A N 1
ATOM 757 C CA . ASP A 1 95 ? 15.690 -8.267 -31.435 1.00 78.31 95 ASP A CA 1
ATOM 758 C C . ASP A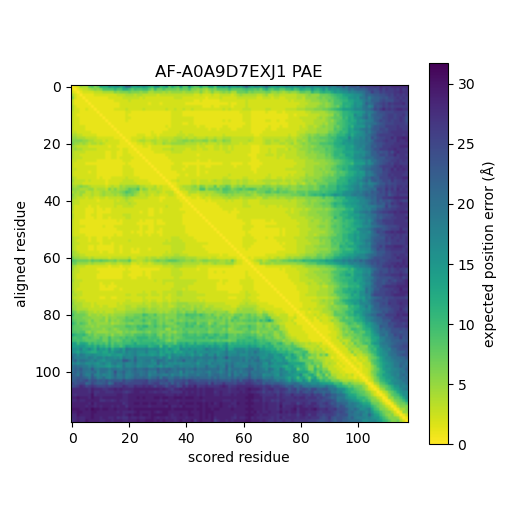 1 95 ? 16.454 -7.106 -32.084 1.00 78.31 95 ASP A C 1
ATOM 760 O O . ASP A 1 95 ? 17.121 -7.292 -33.101 1.00 78.31 95 ASP A O 1
ATOM 764 N N . LEU A 1 96 ? 16.448 -5.923 -31.452 1.00 72.12 96 LEU A N 1
ATOM 765 C CA . LEU A 1 96 ? 17.242 -4.780 -31.916 1.00 72.12 96 LEU A CA 1
ATOM 766 C C . LEU A 1 96 ? 18.741 -5.102 -31.946 1.00 72.12 96 LEU A C 1
ATOM 768 O O . LEU A 1 96 ? 19.429 -4.751 -32.899 1.00 72.12 96 LEU A O 1
ATOM 772 N N . LYS A 1 97 ? 19.260 -5.778 -30.912 1.00 74.69 97 LYS A N 1
ATOM 773 C CA . LYS A 1 97 ? 20.674 -6.177 -30.863 1.00 74.69 97 LYS A CA 1
ATOM 774 C C . LYS A 1 97 ? 21.028 -7.162 -31.975 1.00 74.69 97 LYS A C 1
ATOM 776 O O . LYS A 1 97 ? 22.094 -7.020 -32.565 1.00 74.69 97 LYS A O 1
ATOM 781 N N . VAL A 1 98 ? 20.153 -8.128 -32.264 1.00 74.56 98 VAL A N 1
ATOM 782 C CA . VAL A 1 98 ? 20.358 -9.110 -33.341 1.00 74.56 98 VAL A CA 1
ATOM 783 C C . VAL A 1 98 ? 20.358 -8.423 -34.707 1.00 74.56 98 VAL A C 1
ATOM 785 O O . VAL A 1 98 ? 21.273 -8.650 -35.493 1.00 74.56 98 VAL A O 1
ATOM 788 N N . GLN A 1 99 ? 19.401 -7.526 -34.968 1.00 71.75 99 GLN A N 1
ATOM 789 C CA . GLN A 1 99 ? 19.346 -6.776 -36.228 1.00 71.75 99 GLN A CA 1
ATOM 790 C C . GLN A 1 99 ? 20.597 -5.911 -36.430 1.00 71.75 99 GLN A C 1
ATOM 792 O O . GLN A 1 99 ? 21.215 -5.960 -37.491 1.00 71.75 99 GLN A O 1
ATOM 797 N N . ILE A 1 100 ? 21.028 -5.187 -35.394 1.00 71.56 100 ILE A N 1
ATOM 798 C CA . ILE A 1 100 ? 22.249 -4.375 -35.437 1.00 71.56 100 ILE A CA 1
ATOM 799 C C . ILE A 1 100 ? 23.485 -5.253 -35.688 1.00 71.56 100 ILE A C 1
ATOM 801 O O . ILE A 1 100 ? 24.295 -4.934 -36.554 1.00 71.56 100 ILE A O 1
ATOM 805 N N . ALA A 1 101 ? 23.621 -6.383 -34.988 1.00 71.81 101 ALA A N 1
ATOM 806 C CA . ALA A 1 101 ? 24.738 -7.305 -35.197 1.00 71.81 101 ALA A CA 1
ATOM 807 C C . ALA A 1 101 ? 24.765 -7.866 -36.629 1.00 71.81 101 ALA A C 1
ATOM 809 O O . ALA A 1 101 ? 25.829 -7.906 -37.244 1.00 71.81 101 ALA A O 1
ATOM 810 N N . SER A 1 102 ? 23.604 -8.224 -37.190 1.00 71.94 102 SER A N 1
ATOM 811 C CA . SER A 1 102 ? 23.504 -8.694 -38.578 1.00 71.94 102 SER A CA 1
ATOM 812 C C . SER A 1 102 ? 23.852 -7.608 -39.606 1.00 71.94 102 SER A C 1
ATOM 814 O O . SER A 1 102 ? 24.518 -7.897 -40.597 1.00 71.94 102 SER A O 1
ATOM 816 N N . ALA A 1 103 ? 23.499 -6.346 -39.338 1.00 68.06 103 ALA A N 1
ATOM 817 C CA . ALA A 1 103 ? 23.827 -5.213 -40.203 1.00 68.06 103 ALA A CA 1
ATOM 818 C C . ALA A 1 103 ? 25.336 -4.900 -40.243 1.00 68.06 103 ALA A C 1
ATOM 820 O O . ALA A 1 103 ? 25.824 -4.358 -41.231 1.00 68.06 103 ALA A O 1
ATOM 821 N N . PHE A 1 104 ? 26.087 -5.267 -39.198 1.00 67.00 104 PHE A N 1
ATOM 822 C CA . PHE A 1 104 ? 27.540 -5.073 -39.126 1.00 67.00 104 PHE A CA 1
ATOM 823 C C . PHE A 1 104 ? 28.368 -6.299 -39.552 1.00 67.00 104 PHE A C 1
ATOM 825 O O . PHE A 1 104 ? 29.574 -6.168 -39.744 1.00 67.00 104 PHE A O 1
ATOM 832 N N . GLN A 1 105 ? 27.755 -7.475 -39.735 1.00 65.69 105 GLN A N 1
ATOM 833 C CA . GLN A 1 105 ? 28.441 -8.682 -40.230 1.00 65.69 105 GLN A CA 1
ATOM 834 C C . GLN A 1 105 ? 28.573 -8.726 -41.762 1.00 65.69 105 GLN A C 1
ATOM 83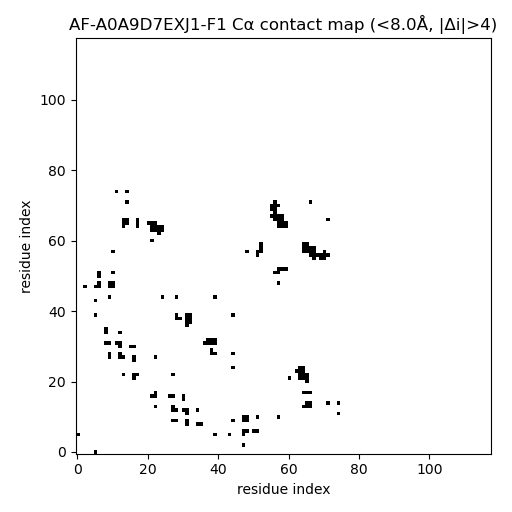6 O O . GLN A 1 105 ? 29.454 -9.411 -42.282 1.00 65.69 105 GLN A O 1
ATOM 841 N N . HIS A 1 106 ? 27.761 -7.954 -42.490 1.00 57.59 106 HIS A N 1
ATOM 842 C CA . HIS A 1 106 ? 27.861 -7.793 -43.942 1.00 57.59 106 HIS A CA 1
ATOM 843 C C . HIS A 1 106 ? 27.870 -6.304 -44.319 1.00 57.59 106 HIS A C 1
ATOM 845 O O . HIS A 1 106 ? 26.847 -5.787 -44.769 1.00 57.59 106 HIS A O 1
ATOM 851 N N . PRO A 1 107 ? 28.994 -5.579 -44.146 1.00 55.91 107 PRO A N 1
ATOM 852 C CA . PRO A 1 107 ? 29.092 -4.219 -44.654 1.00 55.91 107 PRO A CA 1
ATOM 853 C C . PRO A 1 107 ? 28.965 -4.266 -46.180 1.00 55.91 107 PRO A C 1
ATOM 855 O O . PRO A 1 107 ? 29.854 -4.758 -46.875 1.00 55.91 107 PRO A O 1
ATOM 858 N N . THR A 1 108 ? 27.844 -3.782 -46.717 1.00 58.34 108 THR A N 1
ATOM 859 C CA . THR A 1 108 ? 27.701 -3.555 -48.158 1.00 58.34 108 THR A CA 1
ATOM 860 C C . THR A 1 108 ? 28.836 -2.636 -48.607 1.00 58.34 108 THR A C 1
ATOM 862 O O . THR A 1 108 ? 28.932 -1.520 -48.087 1.00 58.34 108 THR A O 1
ATOM 865 N N . PRO A 1 109 ? 29.707 -3.062 -49.540 1.00 50.75 109 PRO A N 1
ATOM 866 C CA . PRO A 1 109 ? 30.790 -2.216 -50.002 1.00 50.75 109 PRO A CA 1
ATOM 867 C C . PRO A 1 109 ? 30.189 -1.005 -50.713 1.00 50.75 109 PRO A C 1
ATOM 869 O O . PRO A 1 109 ? 29.517 -1.132 -51.740 1.00 50.75 109 PRO A O 1
ATOM 872 N N . ILE A 1 110 ? 30.424 0.178 -50.149 1.00 53.84 110 ILE A N 1
ATOM 873 C CA . ILE A 1 110 ? 30.118 1.447 -50.799 1.00 53.84 110 ILE A CA 1
ATOM 874 C C . ILE A 1 110 ? 31.017 1.512 -52.035 1.00 53.84 110 ILE A C 1
ATOM 876 O O . ILE A 1 110 ? 32.225 1.708 -51.922 1.00 53.84 110 ILE A O 1
ATOM 880 N N . LYS A 1 111 ? 30.444 1.311 -53.226 1.00 51.19 111 LYS A N 1
ATOM 881 C CA . LYS A 1 111 ? 31.131 1.618 -54.483 1.00 51.19 111 LYS A CA 1
ATOM 882 C C . LYS A 1 111 ? 31.225 3.138 -54.596 1.00 51.19 111 LYS A C 1
ATOM 884 O O . LYS A 1 111 ? 30.322 3.781 -55.120 1.00 51.19 111 LYS A O 1
ATOM 889 N N . THR A 1 112 ? 32.307 3.720 -54.094 1.00 47.12 112 THR A N 1
ATOM 890 C CA . THR A 1 112 ? 32.686 5.099 -54.403 1.00 47.12 112 THR A CA 1
ATOM 891 C C . THR A 1 112 ? 33.129 5.152 -55.862 1.00 47.12 112 THR A C 1
ATOM 893 O O . THR A 1 112 ? 34.288 4.911 -56.192 1.00 47.12 112 THR A O 1
ATOM 896 N N . SER A 1 113 ? 32.201 5.453 -56.771 1.00 49.69 113 SER A N 1
ATOM 897 C CA . SER A 1 113 ? 32.561 5.925 -58.105 1.00 49.69 113 SER A CA 1
ATOM 898 C C . SER A 1 113 ? 33.105 7.347 -57.969 1.00 49.69 113 SER A C 1
ATOM 900 O O . SER A 1 113 ? 32.352 8.318 -58.012 1.00 49.69 113 SER A O 1
ATOM 902 N N . LEU A 1 114 ? 34.418 7.469 -57.760 1.00 47.34 114 LEU A N 1
ATOM 903 C CA . LEU A 1 114 ? 35.138 8.714 -58.002 1.00 47.34 114 LEU A CA 1
ATOM 904 C C . LEU A 1 114 ? 35.107 8.983 -59.509 1.00 47.34 114 LEU A C 1
ATOM 906 O O . LEU A 1 114 ? 35.910 8.448 -60.270 1.00 47.34 114 LEU A O 1
ATOM 910 N N . THR A 1 115 ? 34.170 9.814 -59.952 1.00 50.91 115 THR A N 1
ATOM 911 C CA . THR A 1 115 ? 34.285 10.491 -61.242 1.00 50.91 115 THR A CA 1
ATOM 912 C C . THR A 1 115 ? 35.344 11.579 -61.099 1.00 50.91 115 THR A C 1
ATOM 914 O O . THR A 1 115 ? 35.054 12.687 -60.654 1.00 50.91 115 THR A O 1
ATOM 917 N N . ALA A 1 116 ? 36.588 11.249 -61.444 1.00 51.03 116 ALA A N 1
ATOM 918 C CA . ALA A 1 116 ? 37.606 12.248 -61.728 1.00 51.03 116 ALA A CA 1
ATOM 919 C C . ALA A 1 116 ? 37.265 12.887 -63.083 1.00 51.03 116 ALA A C 1
ATOM 921 O O . ALA A 1 116 ? 37.509 12.292 -64.133 1.00 51.03 116 ALA A O 1
ATOM 922 N N . SER A 1 117 ? 36.644 14.068 -63.057 1.00 51.44 117 SER A N 1
ATOM 923 C CA . SER A 1 117 ? 36.550 14.911 -64.249 1.00 51.44 117 SER A CA 1
ATOM 924 C C . SER A 1 117 ? 37.902 15.594 -64.448 1.00 51.44 117 SER A C 1
ATOM 926 O O . SER A 1 117 ? 38.418 16.207 -63.513 1.00 51.44 117 SER A O 1
ATOM 928 N N . LYS A 1 118 ? 38.479 15.406 -65.637 1.00 53.72 118 LYS A N 1
ATOM 929 C CA . LYS A 1 118 ? 39.659 16.129 -66.127 1.00 53.72 118 LYS A CA 1
ATOM 930 C C . LYS A 1 118 ? 39.327 17.584 -66.428 1.00 53.72 118 LYS A C 1
ATOM 932 O O . LYS A 1 118 ? 38.143 17.846 -66.745 1.00 53.72 118 LYS A O 1
#

Radius of gyration: 25.2 Å; Cα contacts (8 Å, |Δi|>4): 102; chains: 1; bounding box: 53×28×81 Å